Protein AF-A0A9W6V599-F1 (afdb_monomer_lite)

Sequence (86 aa):
MQAGRVEALIGRAPEFYGPGRTKSYTNSLVFDRIKAGKRPFVPIDARAERSLIWTPDASRALALLGNTPDAYGQTWHLPVDPDRQS

Organism: NCBI:txid2065

Foldseek 3Di:
DPDDDDWAEAEDAFFEDEDDDDPGPCCPQPVVCVVVVHDGDDPDPPPDDGWYYYVVQSVVQVVVLVVDNVRIPYYDYGDTPPPPDD

Structure (mmCIF, N/CA/C/O backbone):
data_AF-A0A9W6V599-F1
#
_entry.id   AF-A0A9W6V599-F1
#
loop_
_atom_site.group_PDB
_atom_site.id
_atom_site.type_symbol
_atom_site.label_atom_id
_atom_site.label_alt_id
_atom_site.label_comp_id
_atom_site.label_asym_id
_atom_site.label_entity_id
_atom_site.label_seq_id
_atom_site.pdbx_PDB_ins_code
_atom_site.Cartn_x
_atom_site.Cartn_y
_atom_site.Cartn_z
_atom_site.occupancy
_atom_site.B_iso_or_equiv
_atom_site.auth_seq_id
_atom_site.auth_comp_id
_atom_site.auth_asym_id
_atom_site.auth_atom_id
_atom_site.pdbx_PDB_model_num
ATOM 1 N N . MET A 1 1 ? 8.386 2.699 36.141 1.00 48.50 1 MET A N 1
ATOM 2 C CA . MET A 1 1 ? 7.755 3.446 35.033 1.00 48.50 1 MET A CA 1
ATOM 3 C C . MET A 1 1 ? 6.447 2.746 34.703 1.00 48.50 1 MET A C 1
ATOM 5 O O . MET A 1 1 ? 6.483 1.545 34.471 1.00 48.50 1 MET A O 1
ATOM 9 N N . GLN A 1 2 ? 5.306 3.434 34.766 1.00 55.97 2 GLN A N 1
ATOM 10 C CA . GLN A 1 2 ? 4.045 2.876 34.263 1.00 55.97 2 GLN A CA 1
ATOM 11 C C . GLN A 1 2 ? 4.117 2.879 32.735 1.00 55.97 2 GLN A C 1
ATOM 13 O O . GLN A 1 2 ? 4.359 3.926 32.138 1.00 55.97 2 GLN A O 1
ATOM 18 N N . ALA A 1 3 ? 3.969 1.715 32.107 1.00 72.06 3 ALA A N 1
ATOM 19 C CA . ALA A 1 3 ? 3.862 1.641 30.658 1.00 72.06 3 ALA A CA 1
ATOM 20 C C . ALA A 1 3 ? 2.543 2.311 30.241 1.00 72.06 3 ALA A C 1
ATOM 22 O O . ALA A 1 3 ? 1.468 1.851 30.625 1.00 72.06 3 ALA A O 1
ATOM 23 N N . GLY A 1 4 ? 2.623 3.422 29.506 1.00 80.75 4 GLY A N 1
ATOM 24 C CA . GLY A 1 4 ? 1.446 4.069 28.929 1.00 80.75 4 GLY A CA 1
ATOM 25 C C . GLY A 1 4 ? 0.767 3.139 27.922 1.00 80.75 4 GLY A C 1
ATOM 26 O O . GLY A 1 4 ? 1.443 2.457 27.150 1.00 80.75 4 GLY A O 1
ATOM 27 N N . ARG A 1 5 ? -0.568 3.092 27.934 1.00 85.25 5 ARG A N 1
ATOM 28 C CA . ARG A 1 5 ? -1.354 2.347 26.943 1.00 85.25 5 ARG A CA 1
ATOM 29 C C . ARG A 1 5 ? -1.662 3.276 25.774 1.00 85.25 5 ARG A C 1
ATOM 31 O O . ARG A 1 5 ? -2.208 4.352 25.988 1.00 85.25 5 ARG A O 1
ATOM 38 N N . VAL A 1 6 ? -1.300 2.865 24.563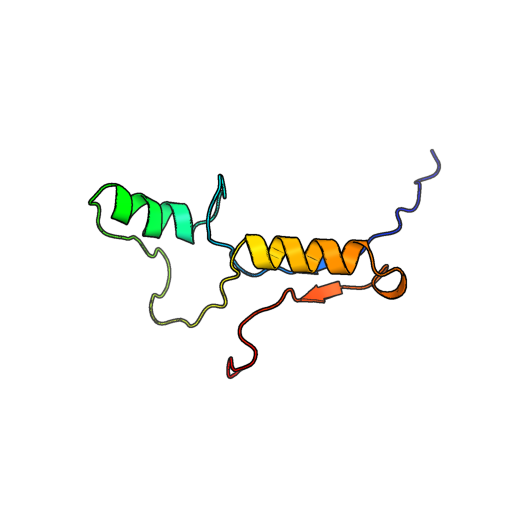 1.00 89.12 6 VAL A N 1
ATOM 39 C CA . VAL A 1 6 ? -1.613 3.606 23.335 1.00 89.12 6 VAL A CA 1
ATOM 40 C C . VAL A 1 6 ? -2.888 3.032 22.733 1.00 89.12 6 VAL A C 1
ATOM 42 O O . VAL A 1 6 ? -3.009 1.816 22.583 1.00 89.12 6 VAL A O 1
ATOM 45 N N . GLU A 1 7 ? -3.827 3.906 22.391 1.00 92.50 7 GLU A N 1
ATOM 46 C CA . GLU A 1 7 ? -4.973 3.556 21.562 1.00 92.50 7 GLU A CA 1
ATOM 47 C C . GLU A 1 7 ? -4.527 3.551 20.095 1.00 92.50 7 GLU A C 1
ATOM 49 O O . GLU A 1 7 ? -4.021 4.550 19.582 1.00 92.50 7 GLU A O 1
ATOM 54 N N . ALA A 1 8 ? -4.629 2.400 19.432 1.00 95.56 8 ALA A N 1
ATOM 55 C CA . ALA A 1 8 ? -4.128 2.213 18.072 1.00 95.56 8 ALA A CA 1
ATOM 56 C C . ALA A 1 8 ? -5.010 1.253 17.265 1.00 95.56 8 ALA A C 1
ATOM 58 O O . ALA A 1 8 ? -5.776 0.472 17.827 1.00 95.56 8 ALA A O 1
ATOM 59 N N . LEU A 1 9 ? -4.840 1.282 15.944 1.00 97.44 9 LEU A N 1
ATOM 60 C CA . LEU A 1 9 ? -5.366 0.308 14.986 1.00 97.44 9 LEU A CA 1
ATOM 61 C C . LEU A 1 9 ? -4.240 -0.179 14.069 1.00 97.44 9 LEU A C 1
ATOM 63 O O . LEU A 1 9 ? -3.207 0.482 13.942 1.00 97.44 9 LEU A O 1
ATOM 67 N N . ILE A 1 10 ? -4.440 -1.320 13.409 1.00 97.12 10 ILE A N 1
ATOM 68 C CA . ILE A 1 10 ? -3.464 -1.892 12.471 1.00 97.12 10 ILE A CA 1
ATOM 69 C C . ILE A 1 10 ? -4.068 -1.931 11.068 1.00 97.12 10 ILE A C 1
ATOM 71 O O . ILE A 1 10 ? -5.000 -2.688 10.820 1.00 97.12 10 ILE A O 1
ATOM 75 N N . GLY A 1 11 ? -3.503 -1.171 10.128 1.00 96.38 11 GLY A N 1
ATOM 76 C CA . GLY A 1 11 ? -3.802 -1.297 8.699 1.00 96.38 11 GLY A CA 1
ATOM 77 C C . GLY A 1 11 ? -2.785 -2.197 7.993 1.00 96.38 11 GLY A C 1
ATOM 78 O O . GLY A 1 11 ? -1.598 -1.881 7.949 1.00 96.38 11 GLY A O 1
ATOM 79 N N . ARG A 1 12 ? -3.237 -3.319 7.430 1.00 95.75 12 ARG A N 1
ATOM 80 C CA . ARG A 1 12 ? -2.420 -4.282 6.680 1.00 95.75 12 ARG A CA 1
ATOM 81 C C . ARG A 1 12 ? -2.498 -3.986 5.188 1.00 95.75 12 ARG A C 1
ATOM 83 O O . ARG A 1 12 ? -3.462 -4.357 4.521 1.00 95.75 12 ARG A O 1
ATOM 90 N N . ALA A 1 13 ? -1.471 -3.319 4.679 1.00 92.94 13 ALA A N 1
ATOM 91 C CA . ALA A 1 13 ? -1.294 -3.086 3.253 1.00 92.94 13 ALA A CA 1
ATOM 92 C C . ALA A 1 13 ? -0.610 -4.292 2.583 1.00 92.94 13 ALA A C 1
ATOM 94 O O . ALA A 1 13 ? 0.312 -4.862 3.176 1.00 92.94 13 ALA A O 1
ATOM 95 N N . PRO A 1 14 ? -0.994 -4.669 1.352 1.00 92.38 14 PRO A N 1
ATOM 96 C CA . PRO A 1 14 ? -0.124 -5.475 0.504 1.00 92.38 14 PRO A CA 1
ATOM 97 C C . PRO A 1 14 ? 1.077 -4.638 0.013 1.00 92.38 14 PRO A C 1
ATOM 99 O O . PRO A 1 14 ? 1.247 -3.477 0.392 1.00 92.38 14 PRO A O 1
ATOM 102 N N . GLU A 1 15 ? 1.911 -5.216 -0.854 1.00 92.00 15 GLU A N 1
ATOM 103 C CA . GLU A 1 15 ? 3.007 -4.483 -1.502 1.00 92.00 15 GLU A CA 1
ATOM 104 C C . GLU A 1 15 ? 2.467 -3.241 -2.235 1.00 92.00 15 GLU A C 1
ATOM 106 O O . GLU A 1 15 ? 1.510 -3.318 -3.009 1.00 92.00 15 GLU A O 1
ATOM 111 N N . PHE A 1 16 ? 3.071 -2.080 -1.985 1.00 90.94 16 PHE A N 1
ATOM 112 C CA . PHE A 1 16 ? 2.592 -0.794 -2.491 1.00 90.94 16 PHE A CA 1
ATOM 113 C C . PHE A 1 16 ? 3.304 -0.365 -3.780 1.00 90.94 16 PHE A C 1
ATOM 115 O O . PHE A 1 16 ? 4.420 -0.775 -4.080 1.00 90.94 16 PHE A O 1
ATOM 122 N N . TYR A 1 17 ? 2.678 0.502 -4.566 1.00 93.12 17 TYR A N 1
ATOM 123 C CA . TYR A 1 17 ? 3.301 1.164 -5.718 1.00 93.12 17 TYR A CA 1
ATOM 124 C C . TYR A 1 17 ? 2.692 2.550 -5.929 1.00 93.12 17 TYR A C 1
ATOM 126 O O . TYR A 1 17 ? 1.663 2.875 -5.337 1.00 93.12 17 TYR A O 1
ATOM 134 N N . GLY A 1 18 ? 3.295 3.383 -6.776 1.00 91.75 18 GLY A N 1
AT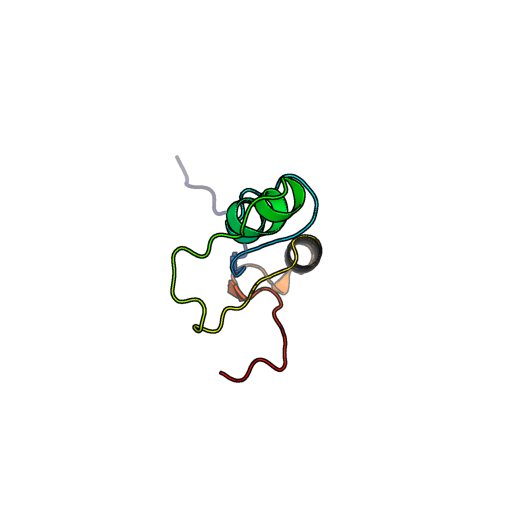OM 135 C CA . GLY A 1 18 ? 2.681 4.650 -7.184 1.00 91.75 18 GLY A CA 1
ATOM 136 C C . GLY A 1 18 ? 3.606 5.865 -7.105 1.00 91.75 18 GLY A C 1
ATOM 137 O O . GLY A 1 18 ? 4.824 5.714 -7.044 1.00 91.75 18 GLY A O 1
ATOM 138 N N . PRO A 1 19 ? 3.049 7.084 -7.181 1.00 88.69 19 PRO A N 1
ATOM 139 C CA . PRO A 1 19 ? 3.829 8.316 -7.210 1.00 88.69 19 PRO A CA 1
ATOM 140 C C . PRO A 1 19 ? 4.514 8.613 -5.866 1.00 88.69 19 PRO A C 1
ATOM 142 O O . PRO A 1 19 ? 4.133 8.096 -4.818 1.00 88.69 19 PRO A O 1
ATOM 145 N N . GLY A 1 20 ? 5.506 9.506 -5.897 1.00 80.94 20 GLY A N 1
ATOM 146 C CA . GLY A 1 20 ? 6.271 9.914 -4.717 1.00 80.94 20 GLY A CA 1
ATOM 147 C C . GLY A 1 20 ? 7.500 9.040 -4.450 1.00 80.94 20 GLY A C 1
ATOM 148 O O . GLY A 1 20 ? 7.945 8.271 -5.299 1.00 80.94 20 GLY A O 1
ATOM 149 N N . ARG A 1 21 ? 8.097 9.196 -3.262 1.00 71.62 21 ARG A N 1
ATOM 150 C CA . ARG A 1 21 ? 9.322 8.482 -2.853 1.00 71.62 21 ARG A CA 1
ATOM 151 C C . ARG A 1 21 ? 8.967 7.209 -2.084 1.00 71.62 21 ARG A C 1
ATOM 153 O O . ARG A 1 21 ? 9.252 7.096 -0.895 1.00 71.62 21 ARG A O 1
ATOM 160 N N . THR A 1 22 ? 8.317 6.260 -2.749 1.00 76.06 22 THR A N 1
ATOM 161 C CA . THR A 1 22 ? 8.037 4.942 -2.164 1.00 76.06 22 THR A CA 1
ATOM 162 C C . THR A 1 22 ? 9.285 4.063 -2.241 1.00 76.06 22 THR A C 1
ATOM 164 O O . THR A 1 22 ? 9.927 4.002 -3.287 1.00 76.06 22 THR A O 1
ATOM 167 N N . LYS A 1 23 ? 9.610 3.325 -1.173 1.00 78.75 23 LYS A N 1
ATOM 168 C CA . LYS A 1 23 ? 10.668 2.293 -1.192 1.00 78.75 23 LYS A CA 1
ATOM 169 C C . LYS A 1 23 ? 10.144 0.920 -1.650 1.00 78.75 23 LYS A C 1
ATOM 171 O O . LYS A 1 23 ? 10.620 -0.100 -1.165 1.00 78.75 23 LYS A O 1
ATOM 176 N N . SER A 1 24 ? 9.124 0.890 -2.507 1.00 89.00 24 SER A N 1
ATOM 177 C CA . SER A 1 24 ? 8.507 -0.365 -2.935 1.00 89.00 24 SER A CA 1
ATOM 178 C C . SER A 1 24 ? 9.332 -1.107 -3.970 1.00 89.00 24 SER A C 1
ATOM 180 O O . SER A 1 24 ? 9.965 -0.502 -4.844 1.00 89.00 24 SER A O 1
ATOM 182 N N . TYR A 1 25 ? 9.250 -2.434 -3.923 1.00 91.62 25 TYR A N 1
ATOM 183 C CA . TYR A 1 25 ? 9.885 -3.297 -4.910 1.00 91.62 25 TYR A CA 1
ATOM 184 C C . TYR A 1 25 ? 9.311 -3.048 -6.301 1.00 91.62 25 TYR A C 1
ATOM 186 O O . TYR A 1 25 ? 10.066 -2.967 -7.268 1.00 91.62 25 TYR A O 1
ATOM 194 N N . THR A 1 26 ? 7.995 -2.858 -6.405 1.00 92.50 26 THR A N 1
ATOM 195 C CA . THR A 1 26 ? 7.326 -2.616 -7.689 1.00 92.50 26 THR A CA 1
ATOM 196 C C . THR A 1 26 ? 7.826 -1.330 -8.354 1.00 92.50 26 THR A C 1
ATOM 198 O O . THR A 1 26 ? 8.120 -1.330 -9.549 1.00 92.50 26 THR A O 1
ATOM 201 N N . ASN A 1 27 ? 8.018 -0.240 -7.602 1.00 93.88 27 ASN A N 1
ATOM 202 C CA . ASN A 1 27 ? 8.595 0.971 -8.184 1.00 93.88 27 ASN A CA 1
ATOM 203 C C . ASN A 1 27 ? 10.049 0.751 -8.602 1.00 93.88 27 ASN A C 1
ATOM 205 O O . ASN A 1 27 ? 10.378 0.947 -9.771 1.00 93.88 27 ASN A O 1
ATOM 209 N N . SER A 1 28 ? 10.906 0.294 -7.688 1.00 93.44 28 SER A N 1
ATOM 210 C CA . SER A 1 28 ? 12.346 0.224 -7.951 1.00 93.44 28 SER A CA 1
ATOM 211 C C . SER A 1 28 ? 12.736 -0.839 -8.983 1.00 93.44 28 SER A C 1
ATOM 213 O O . SER A 1 28 ? 13.653 -0.620 -9.775 1.00 93.44 28 SER A O 1
ATOM 215 N N . LEU A 1 29 ? 12.063 -1.992 -8.998 1.00 94.38 29 LEU A N 1
ATOM 216 C CA . LEU A 1 29 ? 12.411 -3.120 -9.869 1.00 94.38 29 LEU A CA 1
ATOM 217 C C . LEU A 1 29 ? 11.626 -3.145 -11.184 1.00 94.38 29 LEU A C 1
ATOM 219 O O . LEU A 1 29 ? 12.065 -3.794 -12.133 1.00 94.38 29 LEU A O 1
ATOM 223 N N . VAL A 1 30 ? 10.503 -2.432 -1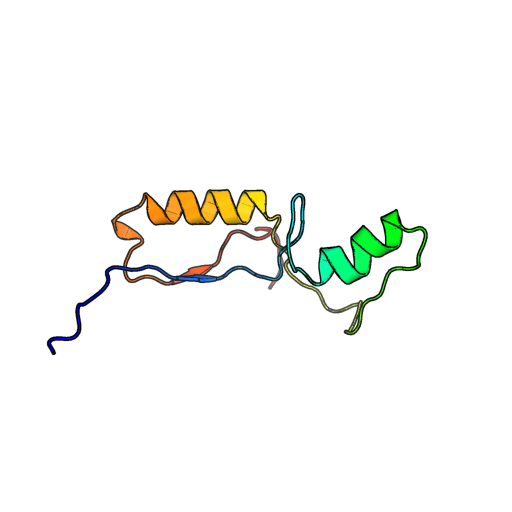1.283 1.00 93.88 30 VAL A N 1
ATOM 224 C CA . VAL A 1 30 ? 9.702 -2.381 -12.515 1.00 93.88 30 VAL A CA 1
ATOM 225 C C . VAL A 1 30 ? 9.674 -0.963 -13.068 1.00 93.88 30 VAL A C 1
ATOM 227 O O . VAL A 1 30 ? 10.329 -0.696 -14.075 1.00 93.88 30 VAL A O 1
ATOM 230 N N . PHE A 1 31 ? 8.971 -0.038 -12.414 1.00 93.50 31 PHE A N 1
ATOM 231 C CA . PHE A 1 31 ? 8.689 1.276 -13.001 1.00 93.50 31 PHE A CA 1
ATOM 232 C C . PHE A 1 31 ? 9.936 2.143 -13.205 1.00 93.50 31 PHE A C 1
ATOM 234 O O . PHE A 1 31 ? 10.106 2.730 -14.273 1.00 93.50 31 PHE A O 1
ATOM 241 N N . ASP A 1 32 ? 10.838 2.205 -12.230 1.00 93.69 32 ASP A N 1
ATOM 242 C CA . ASP A 1 32 ? 12.050 3.024 -12.319 1.00 93.69 32 ASP A CA 1
ATOM 243 C C . ASP A 1 32 ? 13.041 2.456 -13.339 1.00 93.69 32 ASP A C 1
ATOM 245 O O . ASP A 1 32 ? 13.723 3.207 -14.038 1.00 93.69 32 ASP A O 1
ATOM 249 N N . ARG A 1 33 ? 13.070 1.128 -13.504 1.00 96.00 33 ARG A N 1
ATOM 250 C CA . ARG A 1 33 ? 13.859 0.484 -14.561 1.00 96.00 33 ARG A CA 1
ATOM 251 C C . ARG A 1 33 ? 13.313 0.824 -15.942 1.00 96.00 33 ARG A C 1
ATOM 253 O O . ARG A 1 33 ? 14.106 1.224 -16.790 1.00 96.00 33 ARG A O 1
ATOM 260 N N . ILE A 1 34 ? 11.993 0.754 -16.140 1.00 96.12 34 ILE A N 1
ATOM 261 C CA . ILE A 1 34 ? 11.344 1.143 -17.404 1.00 96.12 34 ILE A CA 1
ATOM 262 C C . ILE A 1 34 ? 11.657 2.602 -17.739 1.00 96.12 34 ILE A C 1
ATOM 264 O O . ILE A 1 34 ? 12.107 2.886 -18.846 1.00 96.12 34 ILE A O 1
ATOM 268 N N . LYS A 1 35 ? 11.496 3.520 -16.775 1.00 94.25 35 LYS A N 1
ATOM 269 C CA . LYS A 1 35 ? 11.826 4.947 -16.954 1.00 94.25 35 LYS A CA 1
ATOM 270 C C . LYS A 1 35 ? 13.286 5.168 -17.358 1.00 94.25 35 LYS A C 1
ATOM 272 O O . LYS A 1 35 ? 13.577 6.088 -18.110 1.00 94.25 35 LYS A O 1
ATOM 277 N N . ALA A 1 36 ? 14.195 4.321 -16.879 1.00 96.94 36 ALA A N 1
ATOM 278 C CA . ALA A 1 36 ? 15.613 4.358 -17.224 1.00 96.94 36 ALA A CA 1
ATOM 279 C C . ALA A 1 36 ? 15.968 3.592 -18.519 1.00 96.94 36 ALA A C 1
ATOM 281 O O . ALA A 1 36 ? 17.151 3.368 -18.773 1.00 96.94 36 ALA A O 1
ATOM 282 N N . GLY A 1 37 ? 14.984 3.127 -19.300 1.00 98.00 37 GLY A N 1
ATOM 283 C CA . GLY A 1 37 ? 15.213 2.333 -20.514 1.00 98.00 37 GLY A CA 1
ATOM 284 C C . GLY A 1 37 ? 15.764 0.926 -20.248 1.00 98.00 37 GLY A C 1
ATOM 285 O O . GLY A 1 37 ? 16.339 0.298 -21.133 1.00 98.00 37 GLY A O 1
ATOM 286 N N . LYS A 1 38 ? 15.629 0.421 -19.018 1.00 98.38 38 LYS A N 1
ATOM 287 C CA . LYS A 1 38 ? 16.123 -0.892 -18.591 1.00 98.38 38 LYS A CA 1
ATOM 288 C C . LYS A 1 38 ? 14.977 -1.893 -18.520 1.00 98.38 38 LYS A C 1
ATOM 290 O O . LYS A 1 38 ? 13.861 -1.569 -18.120 1.00 98.38 38 LYS A O 1
ATOM 295 N N . ARG A 1 39 ? 15.282 -3.159 -18.813 1.00 97.69 39 ARG A N 1
ATOM 296 C CA . ARG A 1 39 ? 14.335 -4.270 -18.647 1.00 97.69 39 ARG A CA 1
ATOM 297 C C . ARG A 1 39 ? 13.870 -4.375 -17.180 1.00 97.69 39 ARG A C 1
ATOM 299 O O . ARG A 1 39 ? 14.748 -4.387 -16.307 1.00 97.69 39 ARG A O 1
ATOM 306 N N . PRO A 1 40 ? 12.554 -4.489 -16.902 1.00 96.50 40 PRO A N 1
ATOM 307 C CA . PRO A 1 40 ? 12.026 -4.805 -15.573 1.00 96.50 40 PRO A CA 1
ATOM 308 C C . PRO A 1 40 ? 12.628 -6.074 -14.975 1.00 96.50 40 PRO A C 1
ATOM 310 O O . PRO A 1 40 ? 13.064 -6.968 -15.702 1.00 96.50 40 PRO A O 1
ATOM 313 N N . PHE A 1 41 ? 12.608 -6.169 -13.650 1.00 95.38 41 PHE A N 1
ATOM 314 C CA . PHE A 1 41 ? 13.080 -7.335 -12.920 1.00 95.38 41 PHE A CA 1
ATOM 315 C C . PHE A 1 41 ? 12.029 -7.806 -11.914 1.00 95.38 41 PHE A C 1
ATOM 317 O O . PHE A 1 41 ? 11.523 -7.018 -11.122 1.00 95.38 41 PHE A O 1
ATOM 324 N N . VAL A 1 42 ? 11.717 -9.101 -11.945 1.00 92.56 42 VAL A N 1
ATOM 325 C CA . VAL A 1 42 ? 10.779 -9.753 -11.025 1.00 92.56 42 VAL A CA 1
ATOM 326 C C . VAL A 1 42 ? 11.544 -10.905 -10.361 1.00 92.56 42 VAL A C 1
ATOM 328 O O . VAL A 1 42 ? 11.776 -11.916 -11.018 1.00 92.56 42 VAL A O 1
ATOM 331 N N . PRO A 1 43 ? 12.005 -10.758 -9.102 1.00 90.56 43 PRO A N 1
ATOM 332 C CA . PRO A 1 43 ? 12.876 -11.738 -8.431 1.00 90.56 43 PRO A CA 1
ATOM 333 C C . PRO A 1 43 ? 12.133 -12.966 -7.878 1.00 90.56 43 PRO A C 1
ATOM 335 O O . PRO A 1 43 ? 12.686 -13.733 -7.096 1.00 90.56 43 PRO A O 1
ATOM 338 N N . ILE A 1 44 ? 10.863 -13.115 -8.228 1.00 89.62 44 ILE A N 1
ATOM 339 C CA . ILE A 1 44 ? 9.916 -14.098 -7.697 1.00 89.62 44 ILE A CA 1
ATOM 340 C C . ILE A 1 44 ? 9.151 -14.709 -8.870 1.00 89.62 44 ILE A C 1
ATOM 342 O O . ILE A 1 44 ? 9.310 -14.267 -10.009 1.00 89.62 44 ILE A O 1
ATOM 346 N N . ASP A 1 45 ? 8.301 -15.699 -8.604 1.00 92.88 45 ASP A N 1
ATOM 347 C CA . ASP A 1 45 ? 7.423 -16.237 -9.640 1.00 92.88 45 ASP A CA 1
ATOM 348 C C . ASP A 1 45 ? 6.544 -15.126 -10.239 1.00 92.88 45 ASP A C 1
ATOM 350 O O . ASP A 1 45 ? 5.728 -14.513 -9.547 1.00 92.88 45 ASP A O 1
ATOM 354 N N . ALA A 1 46 ? 6.742 -14.867 -11.533 1.00 89.38 46 ALA A N 1
ATOM 355 C CA . ALA A 1 46 ? 6.021 -13.857 -12.295 1.00 89.38 46 ALA A CA 1
ATOM 356 C C . ALA A 1 46 ? 4.592 -14.289 -12.661 1.00 89.38 46 ALA A C 1
ATOM 358 O O . ALA A 1 46 ? 3.815 -13.458 -13.122 1.00 89.38 46 ALA A O 1
ATOM 359 N N . ARG A 1 47 ? 4.254 -15.574 -12.488 1.00 90.50 47 ARG A N 1
ATOM 360 C CA . ARG A 1 47 ? 2.910 -16.121 -12.717 1.00 90.50 47 ARG A CA 1
ATOM 361 C C . ARG A 1 47 ? 2.072 -16.178 -11.443 1.00 90.50 47 ARG A C 1
ATOM 363 O O . ARG A 1 47 ? 0.867 -16.376 -11.533 1.00 90.50 47 ARG A O 1
ATOM 370 N N . ALA A 1 48 ? 2.688 -16.003 -10.276 1.00 90.38 48 ALA A N 1
ATOM 371 C CA . ALA A 1 48 ? 1.965 -15.955 -9.016 1.00 90.38 48 ALA A CA 1
ATOM 372 C C . ALA A 1 48 ? 1.153 -14.657 -8.913 1.00 90.38 48 ALA A C 1
ATOM 374 O O . ALA A 1 48 ? 1.701 -13.555 -9.004 1.00 90.38 48 ALA A O 1
ATOM 375 N N . GLU A 1 49 ? -0.148 -14.784 -8.668 1.00 88.69 49 GLU A N 1
ATOM 376 C CA . GLU A 1 49 ? -1.041 -13.640 -8.513 1.00 88.69 49 GLU A CA 1
ATOM 377 C C . GLU A 1 49 ? -0.763 -12.886 -7.212 1.00 88.69 49 GLU A C 1
ATOM 379 O O . GLU A 1 49 ? -0.712 -13.458 -6.122 1.00 88.69 49 GLU A O 1
ATOM 384 N N . ARG A 1 50 ? -0.642 -11.558 -7.285 1.00 87.31 50 ARG A N 1
ATOM 385 C CA . ARG A 1 50 ? -0.344 -10.703 -6.125 1.00 87.31 50 ARG A CA 1
ATOM 386 C C . ARG A 1 50 ? -1.279 -9.516 -6.078 1.00 87.31 50 ARG A C 1
ATOM 388 O O . ARG A 1 50 ? -1.596 -8.947 -7.116 1.00 87.31 50 ARG A O 1
ATOM 395 N N . SER A 1 51 ? -1.728 -9.158 -4.881 1.00 90.81 51 SER A N 1
ATOM 396 C CA . SER A 1 51 ? -2.411 -7.883 -4.678 1.00 90.81 51 SER A CA 1
ATOM 397 C C . SER A 1 51 ? -1.345 -6.818 -4.536 1.00 90.81 51 SER A C 1
ATOM 399 O O . SER A 1 51 ? -0.391 -7.006 -3.781 1.00 90.81 51 SER A O 1
ATOM 401 N N . LEU A 1 52 ? -1.515 -5.712 -5.245 1.00 91.38 52 LEU A N 1
ATOM 402 C CA . LEU A 1 52 ? -0.717 -4.510 -5.071 1.00 91.38 52 LEU A CA 1
ATOM 403 C C . LEU A 1 52 ? -1.659 -3.376 -4.689 1.00 91.38 52 LEU A C 1
ATOM 405 O O . LEU A 1 52 ? -2.791 -3.338 -5.165 1.00 91.38 52 LEU A O 1
ATOM 409 N N . ILE A 1 53 ? -1.195 -2.454 -3.853 1.00 93.06 53 ILE A N 1
ATOM 410 C CA . ILE A 1 53 ? -1.984 -1.279 -3.475 1.00 93.06 53 ILE A CA 1
ATOM 411 C C . ILE A 1 53 ? -1.351 -0.006 -4.023 1.00 93.06 53 ILE A C 1
ATOM 413 O O . ILE A 1 53 ? -0.147 0.231 -3.891 1.00 93.06 53 ILE A O 1
ATOM 417 N N . TRP A 1 54 ? -2.171 0.837 -4.645 1.00 93.06 54 TRP A N 1
ATOM 418 C CA . TRP A 1 54 ? -1.736 2.159 -5.066 1.00 93.06 54 TRP A CA 1
ATOM 419 C C . TRP A 1 54 ? -1.569 3.057 -3.837 1.00 93.06 54 TRP A C 1
ATOM 421 O O . TRP A 1 54 ? -2.438 3.132 -2.971 1.00 93.06 54 TRP A O 1
ATOM 431 N N . THR A 1 55 ? -0.428 3.736 -3.736 1.00 92.75 55 THR A N 1
ATOM 432 C CA . THR A 1 55 ? -0.015 4.433 -2.507 1.00 92.75 55 THR A CA 1
ATOM 433 C C . THR A 1 55 ? -1.026 5.501 -2.064 1.00 92.75 55 THR A C 1
ATOM 435 O O . THR A 1 55 ? -1.354 5.526 -0.880 1.00 92.75 55 THR A O 1
ATOM 438 N N . PRO A 1 56 ? -1.595 6.333 -2.960 1.00 93.12 56 PRO A N 1
ATOM 439 C CA . PRO A 1 56 ? -2.667 7.255 -2.583 1.00 93.12 56 PRO A CA 1
ATOM 440 C C . PRO A 1 56 ? -3.931 6.583 -2.028 1.00 93.12 56 PRO A C 1
ATOM 442 O O . PRO A 1 56 ? -4.544 7.142 -1.121 1.00 93.12 56 PRO A O 1
ATOM 445 N N . ASP A 1 57 ? -4.302 5.388 -2.496 1.00 93.38 57 ASP A N 1
ATOM 446 C CA . ASP A 1 57 ? -5.442 4.650 -1.932 1.00 93.38 57 ASP A CA 1
ATOM 447 C C . ASP A 1 57 ? -5.109 4.074 -0.554 1.00 93.38 57 ASP A C 1
ATOM 449 O O . ASP A 1 57 ? -5.927 4.177 0.360 1.00 93.38 57 ASP A O 1
ATOM 453 N N . ALA A 1 58 ? -3.885 3.569 -0.358 1.00 93.50 58 ALA A N 1
ATOM 454 C CA . ALA A 1 58 ? -3.402 3.170 0.965 1.00 93.50 58 ALA A CA 1
ATOM 455 C C . ALA A 1 58 ? -3.461 4.344 1.958 1.00 93.50 58 ALA A C 1
ATOM 457 O O . ALA A 1 58 ? -3.943 4.190 3.081 1.00 93.50 58 ALA A O 1
ATOM 458 N N . SER A 1 59 ? -3.019 5.534 1.533 1.00 93.06 59 SER A N 1
ATOM 459 C CA . SER A 1 59 ? -3.092 6.755 2.341 1.00 93.06 59 SER A CA 1
ATOM 460 C C . SER A 1 59 ? -4.532 7.156 2.649 1.00 93.06 59 SER A C 1
ATOM 462 O O . SER A 1 59 ? -4.833 7.467 3.799 1.00 93.06 59 SER A O 1
ATOM 464 N N . ARG A 1 60 ? -5.432 7.126 1.658 1.00 95.94 60 ARG A N 1
ATOM 465 C CA . ARG A 1 60 ? -6.845 7.485 1.851 1.00 95.94 60 ARG A CA 1
ATOM 466 C C . ARG A 1 60 ? -7.537 6.516 2.814 1.00 95.94 60 ARG A C 1
ATOM 468 O O . ARG A 1 60 ? -8.260 6.962 3.698 1.00 95.94 60 ARG A O 1
ATOM 475 N N . ALA A 1 61 ? -7.267 5.216 2.689 1.00 96.12 61 ALA A N 1
ATOM 476 C CA . ALA A 1 61 ? -7.809 4.192 3.577 1.00 96.12 61 ALA A CA 1
AT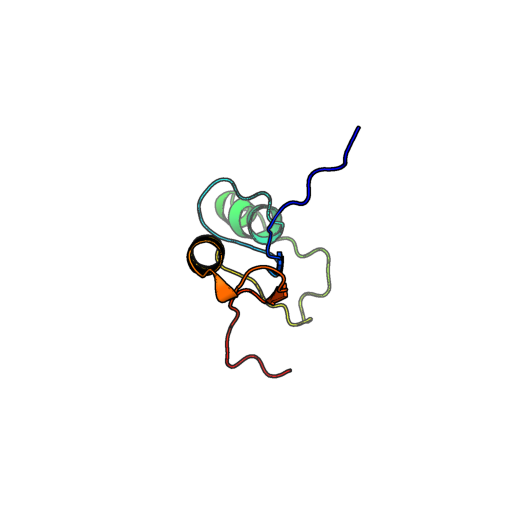OM 477 C C . ALA A 1 61 ? -7.299 4.343 5.018 1.00 96.12 61 ALA A C 1
ATOM 479 O O . ALA A 1 61 ? -8.093 4.331 5.953 1.00 96.12 61 ALA A O 1
ATOM 480 N N . LEU A 1 62 ? -5.991 4.547 5.212 1.00 96.19 62 LEU A N 1
ATOM 481 C CA . LEU A 1 62 ? -5.432 4.780 6.547 1.00 96.19 62 LEU A CA 1
ATOM 482 C C . LEU A 1 62 ? -5.944 6.079 7.174 1.00 96.19 62 LEU A C 1
ATOM 484 O O . LEU A 1 62 ? -6.236 6.096 8.366 1.00 96.19 62 LEU A O 1
ATOM 488 N N . ALA A 1 63 ? -6.082 7.150 6.387 1.00 97.25 63 ALA A N 1
ATOM 489 C CA . ALA A 1 63 ? -6.658 8.403 6.863 1.00 97.25 63 ALA A CA 1
ATOM 490 C C . ALA A 1 63 ? -8.116 8.214 7.298 1.00 97.25 63 ALA A C 1
ATOM 492 O O . ALA A 1 63 ? -8.498 8.708 8.353 1.00 97.25 63 ALA A O 1
ATOM 493 N N . LEU A 1 64 ? -8.916 7.466 6.533 1.00 97.94 64 LEU A N 1
ATOM 494 C CA . LEU A 1 64 ? -10.288 7.136 6.914 1.00 97.94 64 LEU A CA 1
ATOM 495 C C . LEU A 1 64 ? -10.327 6.364 8.241 1.00 97.94 64 LEU A C 1
ATOM 497 O O . LEU A 1 64 ? -11.009 6.792 9.169 1.00 97.94 64 LEU A O 1
ATOM 501 N N . LEU A 1 65 ? -9.543 5.287 8.363 1.00 97.81 65 LEU A N 1
ATOM 502 C CA . LEU A 1 65 ? -9.462 4.484 9.588 1.00 97.81 65 LEU A CA 1
ATOM 503 C C . LEU A 1 65 ? -9.034 5.322 10.801 1.00 97.81 65 LEU A C 1
ATOM 505 O O . LEU A 1 65 ? -9.658 5.241 11.851 1.00 97.81 65 LEU A O 1
ATOM 509 N N . GLY A 1 66 ? -8.013 6.170 10.654 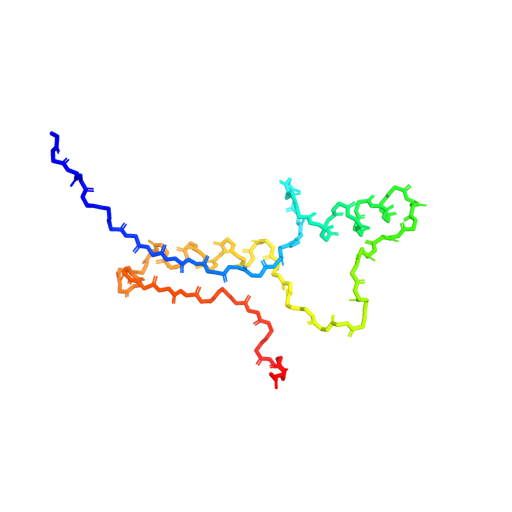1.00 97.06 66 GLY A N 1
ATOM 510 C CA . GLY A 1 66 ? -7.536 7.034 11.739 1.00 97.06 66 GLY A CA 1
ATOM 511 C C . GLY A 1 66 ? -8.541 8.103 12.186 1.00 97.06 66 GLY A C 1
ATOM 512 O O . GLY A 1 66 ? -8.404 8.637 13.279 1.00 97.06 66 GLY A O 1
ATOM 513 N N . ASN A 1 67 ? -9.556 8.404 11.371 1.00 97.81 67 ASN A N 1
ATOM 514 C CA . ASN A 1 67 ? -10.650 9.316 11.721 1.00 97.81 67 ASN A CA 1
ATOM 515 C C . ASN A 1 67 ? -11.943 8.577 12.122 1.00 97.81 67 ASN A C 1
ATOM 517 O O . ASN A 1 67 ? -12.995 9.202 12.227 1.00 97.81 67 ASN A O 1
ATOM 521 N N . THR A 1 68 ? -11.875 7.260 12.339 1.00 97.88 68 THR A N 1
ATOM 522 C CA . THR A 1 68 ? -13.024 6.396 12.644 1.00 97.88 68 THR A CA 1
ATOM 523 C C . THR A 1 68 ? -12.842 5.795 14.046 1.00 97.88 68 THR A C 1
ATOM 525 O O . THR A 1 68 ? -12.074 4.845 14.198 1.00 97.88 68 THR A O 1
ATOM 528 N N . PRO A 1 69 ? -13.475 6.351 15.101 1.00 96.69 69 PRO A N 1
ATOM 529 C CA . PRO A 1 69 ? -13.218 5.944 16.490 1.00 96.69 69 PRO A CA 1
ATOM 530 C C . PRO A 1 69 ? -13.440 4.450 16.768 1.00 96.69 69 PRO A C 1
ATOM 532 O O . PRO A 1 69 ? -12.666 3.825 17.484 1.00 96.69 69 PRO A O 1
ATOM 535 N N . ASP A 1 70 ? -14.453 3.847 16.154 1.00 97.06 70 ASP A N 1
ATOM 536 C CA . ASP A 1 70 ? -14.782 2.422 16.261 1.00 97.06 70 ASP A CA 1
ATOM 537 C C . ASP A 1 70 ? -13.812 1.498 15.501 1.00 97.06 70 ASP A C 1
ATOM 539 O O . ASP A 1 70 ? -13.842 0.281 15.688 1.00 97.06 70 ASP A O 1
ATOM 543 N N . ALA A 1 71 ? -12.896 2.049 14.698 1.00 97.38 71 ALA A N 1
ATOM 544 C CA . ALA A 1 71 ? -11.839 1.278 14.047 1.00 97.38 71 ALA A CA 1
ATOM 545 C C . ALA A 1 71 ? -10.656 0.956 14.979 1.00 97.38 71 ALA A C 1
ATOM 547 O O . ALA A 1 71 ? -9.829 0.100 14.638 1.00 97.38 71 ALA A O 1
ATOM 548 N N . TYR A 1 72 ? -10.548 1.626 16.133 1.00 97.56 72 TYR A N 1
ATOM 549 C CA . TYR A 1 72 ? -9.460 1.435 17.090 1.00 97.56 72 TYR A CA 1
ATOM 550 C C . TYR A 1 72 ? -9.564 0.104 17.849 1.00 97.56 72 TYR A C 1
ATOM 552 O O . TYR A 1 72 ? -10.636 -0.442 18.092 1.00 97.56 72 TYR A O 1
ATOM 560 N N . GLY A 1 73 ? -8.406 -0.475 18.175 1.00 96.06 73 GLY A N 1
ATOM 561 C CA . GLY A 1 73 ? -8.295 -1.823 18.739 1.00 96.06 73 GLY A CA 1
ATOM 562 C C . GLY A 1 73 ? -8.463 -2.952 17.716 1.00 96.06 73 GLY A C 1
ATOM 563 O O . GLY A 1 73 ? -8.367 -4.119 18.092 1.00 96.06 73 GLY A O 1
ATOM 564 N N . GLN A 1 74 ? -8.675 -2.627 16.436 1.00 96.88 74 GLN A N 1
ATOM 565 C CA . GLN A 1 74 ? -8.911 -3.600 15.369 1.00 96.88 74 GLN A CA 1
ATOM 566 C C . GLN A 1 74 ? -7.739 -3.703 14.385 1.00 96.88 74 GLN A C 1
ATOM 568 O O . GLN A 1 74 ? -6.841 -2.855 14.315 1.00 96.88 74 GLN A O 1
ATOM 573 N N . THR A 1 75 ? -7.771 -4.776 13.594 1.00 97.50 75 THR A N 1
ATOM 574 C CA . THR A 1 75 ? -6.890 -4.985 12.443 1.00 97.50 75 THR A CA 1
ATOM 575 C C . THR A 1 75 ? -7.711 -4.980 11.162 1.00 97.50 75 THR A C 1
ATOM 577 O O . THR A 1 75 ? -8.665 -5.740 11.036 1.00 97.50 75 THR A O 1
ATOM 580 N N . TRP A 1 76 ? -7.287 -4.177 10.194 1.00 96.88 76 TRP A N 1
ATOM 581 C CA . TRP A 1 76 ? -7.966 -3.972 8.921 1.00 96.88 76 TRP A CA 1
ATOM 582 C C . TRP A 1 76 ? -7.057 -4.375 7.770 1.00 96.88 76 TRP A C 1
ATOM 584 O O . TRP A 1 76 ? -5.886 -4.000 7.740 1.00 96.88 76 TRP A O 1
ATOM 594 N N . HIS A 1 77 ? -7.591 -5.101 6.793 1.00 94.56 77 HIS A N 1
ATOM 595 C CA . HIS A 1 77 ? -6.943 -5.208 5.490 1.00 94.56 77 HIS A CA 1
ATOM 596 C C . HIS A 1 77 ? -7.226 -3.934 4.700 1.00 94.56 77 HIS A C 1
ATOM 598 O O . HIS A 1 77 ? -8.374 -3.499 4.619 1.00 94.56 77 HIS A O 1
ATOM 604 N N . LEU A 1 78 ? -6.182 -3.311 4.151 1.00 94.75 78 LEU A N 1
ATOM 605 C CA . LEU A 1 78 ? -6.386 -2.154 3.287 1.00 94.75 78 LEU A CA 1
ATOM 606 C C . LEU A 1 78 ? -7.005 -2.585 1.950 1.00 94.75 78 LEU A C 1
ATOM 608 O O . LEU A 1 78 ? -6.828 -3.740 1.548 1.00 94.75 78 LEU A O 1
ATOM 612 N N . PRO A 1 79 ? -7.706 -1.666 1.260 1.00 90.75 79 PRO A N 1
ATOM 613 C CA . PRO A 1 79 ? -8.399 -1.978 0.022 1.00 90.75 79 PRO A CA 1
ATOM 614 C C . PRO A 1 79 ? -7.484 -2.609 -1.025 1.00 90.75 79 PRO A C 1
ATOM 616 O O . PRO A 1 79 ? -6.370 -2.148 -1.279 1.00 90.75 79 PRO A O 1
ATOM 619 N N . VAL A 1 80 ? -8.005 -3.655 -1.649 1.00 87.81 80 VAL A N 1
ATOM 620 C CA . VAL A 1 80 ? -7.481 -4.296 -2.854 1.00 87.81 80 VAL A CA 1
ATOM 621 C C . VAL A 1 80 ? -8.650 -4.491 -3.814 1.00 87.81 80 VAL A C 1
ATOM 623 O O . VAL A 1 80 ? -9.788 -4.187 -3.457 1.00 87.81 80 VAL A O 1
ATOM 626 N N . ASP A 1 81 ? -8.369 -4.974 -5.020 1.00 81.75 81 ASP A N 1
ATOM 627 C CA . ASP A 1 81 ? -9.407 -5.318 -5.991 1.00 81.75 81 ASP A CA 1
ATOM 628 C C . ASP A 1 81 ? -10.492 -6.218 -5.349 1.00 81.75 81 ASP A C 1
ATOM 630 O O . ASP A 1 81 ? -10.144 -7.296 -4.847 1.00 81.75 81 ASP A O 1
ATOM 634 N N . PRO A 1 82 ? -11.769 -5.777 -5.307 1.00 75.31 82 PRO A N 1
ATOM 635 C CA . PRO A 1 82 ? -12.857 -6.546 -4.709 1.00 75.31 82 PRO A CA 1
ATOM 636 C C . PRO A 1 82 ? -13.201 -7.807 -5.509 1.00 75.31 82 PRO A C 1
ATOM 638 O O . PRO A 1 82 ? -13.728 -8.752 -4.927 1.00 75.31 82 PRO A O 1
ATOM 641 N N . ASP A 1 83 ? -12.865 -7.848 -6.801 1.00 78.31 83 ASP A N 1
ATOM 642 C CA . ASP A 1 83 ? -13.151 -8.977 -7.691 1.00 78.31 83 ASP A CA 1
ATOM 643 C C . ASP A 1 83 ? -12.000 -9.995 -7.730 1.00 78.31 83 ASP A C 1
ATOM 645 O O . ASP A 1 83 ? -11.985 -10.921 -8.548 1.00 78.31 83 ASP A O 1
ATOM 649 N N . ARG A 1 84 ? -11.020 -9.859 -6.825 1.00 66.38 84 ARG A N 1
ATOM 650 C CA . ARG A 1 84 ? -9.952 -10.844 -6.667 1.00 66.38 84 ARG A CA 1
ATOM 651 C C . ARG A 1 84 ? -10.551 -12.171 -6.201 1.00 66.38 84 ARG A C 1
ATOM 653 O O . ARG A 1 84 ? -10.903 -12.325 -5.033 1.00 66.38 84 ARG A O 1
ATOM 660 N N . GLN A 1 85 ? -10.606 -13.144 -7.105 1.00 56.19 85 GLN A N 1
ATOM 661 C CA . GLN A 1 85 ? -10.950 -14.520 -6.759 1.00 56.19 85 GLN A CA 1
ATOM 662 C C . GLN A 1 85 ? -9.868 -15.069 -5.816 1.00 56.19 85 GLN A C 1
ATOM 664 O O . GLN A 1 85 ? -8.676 -14.996 -6.119 1.00 56.19 85 GLN A O 1
ATOM 669 N N . SER A 1 86 ? -10.281 -15.513 -4.628 1.00 56.56 86 SER A N 1
ATOM 670 C CA . SER A 1 86 ? -9.416 -16.142 -3.622 1.00 56.56 86 SER A CA 1
ATOM 671 C C . SER A 1 86 ? -9.102 -17.588 -3.965 1.00 56.56 86 SER A C 1
ATOM 673 O O . SER A 1 86 ? -10.071 -18.279 -4.353 1.00 56.56 86 SER A O 1
#

InterPro domains:
  IPR036291 NAD(P)-binding domain superfamily [SSF51735] (6-78)

Secondary structure (DSSP, 8-state):
---PPPP--EEE--EEE-SSS---HHIIIIIHHHHTTPPP---S-TTS---EEEHHHHHHHHHHHHT-GGGTT-EEEPP--TT---

Radius of gyration: 16.76 Å; ch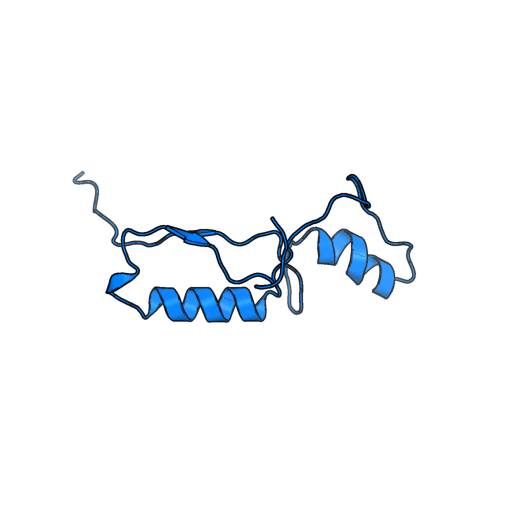ains: 1; bounding box: 31×26×56 Å

pLDDT: mean 89.99, std 10.25, range [48.5, 98.38]